Protein AF-A0A929H5F5-F1 (afdb_monomer_lite)

Secondary structure (DSSP, 8-state):
-----EEEEE-SS-EEEEE--SSHHHHHHHHHHHHHHHHS-GGG----EEEEEEEE-SSHHHHHHHHHHHHHHHHHHH-EEEEEEEEEEE-SSEEEEEEEEEE--TT-

Sequence (108 aa):
MPERAFEIIDHTADVGIVAYGTDVKELFRNAALGLFSLVTDTRQIEESLRRDLKIASTDHVGLLVEWLNELIYLLDTEHILFNRFVIEQLTNDHLEATCYGEKVDPRR

Structure (mmCIF, N/CA/C/O backbone):
data_AF-A0A929H5F5-F1
#
_entry.id   AF-A0A929H5F5-F1
#
loop_
_atom_site.group_PDB
_atom_site.id
_atom_site.type_symbol
_atom_site.label_atom_id
_atom_site.label_alt_id
_atom_site.label_comp_id
_atom_site.label_asym_id
_atom_site.label_entity_id
_atom_site.label_seq_id
_atom_site.pdbx_PDB_ins_code
_atom_site.Cartn_x
_atom_site.Cartn_y
_atom_site.Cartn_z
_atom_site.occupancy
_atom_site.B_iso_or_equiv
_atom_site.auth_seq_id
_atom_site.auth_comp_id
_atom_site.auth_asym_id
_atom_site.auth_atom_id
_atom_site.pdbx_PDB_model_num
ATOM 1 N N . MET A 1 1 ? -9.042 18.267 -17.378 1.00 44.56 1 MET A N 1
ATOM 2 C CA . MET A 1 1 ? -9.604 16.902 -17.286 1.00 44.56 1 MET A CA 1
ATOM 3 C C . MET A 1 1 ? -9.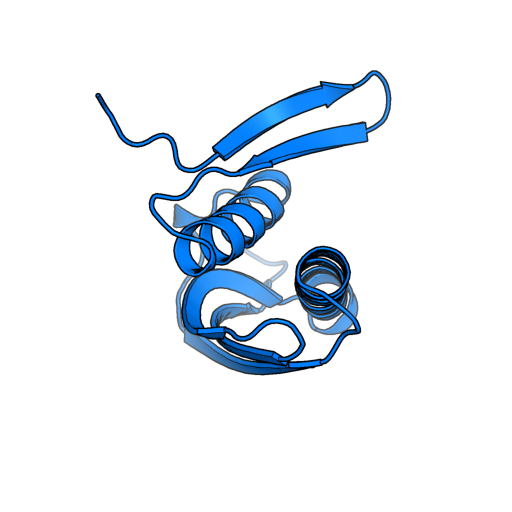542 16.529 -15.818 1.00 44.56 1 MET A C 1
ATOM 5 O O . MET A 1 1 ? -8.493 16.809 -15.252 1.00 44.56 1 MET A O 1
ATOM 9 N N . PRO A 1 2 ? -10.604 16.036 -15.160 1.00 46.16 2 PRO A N 1
ATOM 10 C CA . PRO A 1 2 ? -10.455 15.626 -13.768 1.00 46.16 2 PRO A CA 1
ATOM 11 C C . PRO A 1 2 ? -9.455 14.462 -13.731 1.00 46.16 2 PRO A C 1
ATOM 13 O O . PRO A 1 2 ? -9.611 13.500 -14.483 1.00 46.16 2 PRO A O 1
ATOM 16 N N . GLU A 1 3 ? -8.395 14.604 -12.939 1.00 53.88 3 GLU A N 1
ATOM 17 C CA . GLU A 1 3 ? -7.385 13.569 -12.711 1.00 53.88 3 GLU A CA 1
ATOM 18 C C . GLU A 1 3 ? -8.079 12.358 -12.077 1.00 53.88 3 GLU A C 1
ATOM 20 O O . GLU A 1 3 ? -8.521 12.405 -10.929 1.00 53.88 3 GLU A O 1
ATOM 25 N N . ARG A 1 4 ? -8.274 11.286 -12.853 1.00 61.50 4 ARG A N 1
ATOM 26 C CA . ARG A 1 4 ? -8.810 10.025 -12.327 1.00 61.50 4 ARG A CA 1
ATOM 27 C C . ARG A 1 4 ? -7.688 9.326 -11.576 1.00 61.50 4 ARG A C 1
ATOM 29 O O . ARG A 1 4 ? -6.657 9.063 -12.176 1.00 61.50 4 ARG A O 1
ATOM 36 N N . ALA A 1 5 ? -7.883 9.029 -10.294 1.00 71.06 5 ALA A N 1
ATOM 37 C CA . ALA A 1 5 ? -6.888 8.311 -9.498 1.00 71.06 5 ALA A CA 1
ATOM 38 C C . ALA A 1 5 ? -6.842 6.820 -9.869 1.00 71.06 5 ALA A C 1
ATOM 40 O O . ALA A 1 5 ? -5.768 6.275 -10.111 1.00 71.06 5 ALA A O 1
ATOM 41 N N . PHE A 1 6 ? -8.005 6.170 -9.960 1.00 79.62 6 PHE A N 1
ATOM 42 C CA . PHE A 1 6 ? -8.122 4.784 -10.404 1.00 79.62 6 PHE A CA 1
ATOM 43 C C . PHE A 1 6 ? -9.534 4.457 -10.916 1.00 79.62 6 PHE A C 1
ATOM 45 O O . PHE A 1 6 ? -10.488 5.193 -10.652 1.00 79.62 6 PHE A O 1
ATOM 52 N N . GLU A 1 7 ? -9.654 3.343 -11.634 1.00 78.38 7 GLU A N 1
ATOM 53 C CA . GLU A 1 7 ? -10.909 2.728 -12.071 1.00 78.38 7 GLU A CA 1
ATOM 54 C C . GLU A 1 7 ? -10.940 1.256 -11.652 1.00 78.38 7 GLU A C 1
ATOM 56 O O . GLU A 1 7 ? -9.932 0.556 -11.740 1.00 78.38 7 GLU A O 1
ATOM 61 N N . ILE A 1 8 ? -12.101 0.788 -11.199 1.00 74.50 8 ILE A N 1
ATOM 62 C CA . ILE A 1 8 ? -12.333 -0.620 -10.876 1.00 74.50 8 ILE A CA 1
ATOM 63 C C . ILE A 1 8 ? -12.901 -1.297 -12.124 1.00 74.50 8 ILE A C 1
ATOM 65 O O . ILE A 1 8 ? -13.868 -0.804 -12.707 1.00 74.50 8 ILE A O 1
ATOM 69 N N . ILE A 1 9 ? -12.303 -2.411 -12.534 1.00 75.94 9 ILE A N 1
ATOM 70 C CA . ILE A 1 9 ? -12.761 -3.217 -13.664 1.00 75.94 9 ILE A CA 1
ATOM 71 C C . ILE A 1 9 ? -13.262 -4.555 -13.130 1.00 75.94 9 ILE A C 1
ATOM 73 O O . ILE A 1 9 ? -12.494 -5.318 -12.546 1.00 75.94 9 ILE A O 1
ATOM 77 N N . ASP A 1 10 ? -14.538 -4.848 -13.376 1.00 60.00 10 ASP A N 1
ATOM 78 C CA . ASP A 1 10 ? -15.113 -6.162 -13.097 1.00 60.00 10 ASP A CA 1
ATOM 79 C C . ASP A 1 10 ? -14.558 -7.201 -14.075 1.00 60.00 10 ASP A C 1
ATOM 81 O O . ASP A 1 10 ? -14.731 -7.100 -15.296 1.00 60.00 10 ASP A O 1
ATOM 85 N N . HIS A 1 11 ? -13.938 -8.244 -13.530 1.00 54.94 11 HIS A N 1
ATOM 86 C CA . HIS A 1 11 ? -13.744 -9.503 -14.227 1.00 54.94 11 HIS A CA 1
ATOM 87 C C . HIS A 1 11 ? -14.553 -10.592 -13.521 1.00 54.94 11 HIS A C 1
ATOM 89 O O . HIS A 1 11 ? -14.832 -10.515 -12.332 1.00 54.94 11 HIS A O 1
ATOM 95 N N . THR A 1 12 ? -14.976 -11.618 -14.255 1.00 46.44 12 THR A N 1
ATOM 96 C CA . THR A 1 12 ? -16.022 -12.579 -13.846 1.00 46.44 12 THR A CA 1
ATOM 97 C C . THR A 1 12 ? -15.768 -13.372 -12.549 1.00 46.44 12 THR A C 1
ATOM 99 O O . THR A 1 12 ? -16.660 -14.102 -12.123 1.00 46.44 12 THR A O 1
ATOM 102 N N . ALA A 1 13 ? -14.597 -13.236 -11.919 1.00 58.41 13 ALA A N 1
ATOM 103 C CA . ALA A 1 13 ? -14.285 -13.760 -10.586 1.00 58.41 13 ALA A CA 1
ATOM 104 C C . ALA A 1 13 ? -13.339 -12.862 -9.755 1.00 58.41 13 ALA A C 1
ATOM 106 O O . ALA A 1 13 ? -13.169 -13.120 -8.567 1.00 58.41 13 ALA A O 1
ATOM 107 N N . ASP A 1 14 ? -12.756 -11.819 -10.355 1.00 62.31 14 ASP A N 1
ATOM 108 C CA . ASP A 1 14 ? -11.687 -11.005 -9.774 1.00 62.31 14 ASP A CA 1
ATOM 109 C C . ASP A 1 14 ? -11.974 -9.523 -10.014 1.00 62.31 14 ASP A C 1
ATOM 111 O O . ASP A 1 14 ? -12.572 -9.142 -11.024 1.00 62.31 14 ASP A O 1
ATOM 115 N N . VAL A 1 15 ? -11.495 -8.675 -9.109 1.00 71.62 15 VAL A N 1
ATOM 116 C CA . VAL A 1 15 ? -11.600 -7.224 -9.244 1.00 71.62 15 VAL A CA 1
ATOM 117 C C . VAL A 1 15 ? -10.256 -6.669 -9.703 1.00 71.62 15 VAL A C 1
ATOM 119 O O . VAL A 1 15 ? -9.245 -6.813 -9.020 1.00 71.62 15 VAL A O 1
ATOM 122 N N . GLY A 1 16 ? -10.237 -6.041 -10.877 1.00 78.44 16 GLY A N 1
ATOM 123 C CA . GLY A 1 16 ? -9.067 -5.344 -11.402 1.00 78.44 16 GLY A CA 1
ATOM 124 C C . GLY A 1 16 ? -9.068 -3.870 -11.006 1.00 78.44 16 GLY A C 1
ATOM 125 O O . GLY A 1 16 ? -10.122 -3.243 -10.930 1.00 78.44 16 GLY A O 1
ATOM 126 N N . ILE A 1 17 ? -7.883 -3.293 -10.804 1.00 84.25 17 ILE A N 1
ATOM 127 C CA . ILE A 1 17 ? -7.714 -1.858 -10.546 1.00 84.25 17 ILE A CA 1
ATOM 128 C C . ILE A 1 17 ? -6.813 -1.277 -11.623 1.00 84.25 17 ILE A C 1
ATOM 130 O O . ILE A 1 17 ? -5.666 -1.695 -11.777 1.00 84.25 17 ILE A O 1
ATOM 134 N N . VAL A 1 18 ? -7.313 -0.283 -12.348 1.00 87.00 18 VAL A N 1
ATOM 135 C CA . VAL A 1 18 ? -6.488 0.554 -13.217 1.00 87.00 18 VAL A CA 1
ATOM 136 C C . VAL A 1 18 ? -6.157 1.821 -12.461 1.00 87.00 18 VAL A C 1
ATOM 138 O O . VAL A 1 18 ? -6.996 2.706 -12.343 1.00 87.00 18 VAL A O 1
ATOM 141 N N . ALA A 1 19 ? -4.941 1.899 -11.931 1.00 89.94 19 ALA A N 1
ATOM 142 C CA . ALA A 1 19 ? -4.432 3.099 -11.285 1.00 89.94 19 ALA A CA 1
ATOM 143 C C . ALA A 1 19 ? -3.746 4.016 -12.304 1.00 89.94 19 ALA A C 1
ATOM 145 O O . ALA A 1 19 ? -3.016 3.557 -13.183 1.00 89.94 19 ALA A O 1
ATOM 146 N N . TYR A 1 20 ? -3.950 5.321 -12.153 1.00 90.81 20 TYR A N 1
ATOM 147 C CA . TYR A 1 20 ? -3.305 6.352 -12.959 1.00 90.81 20 TYR A CA 1
ATOM 148 C C . TYR A 1 20 ? -2.464 7.263 -12.069 1.00 90.81 20 TYR A C 1
ATOM 150 O O . TYR A 1 20 ? -2.683 7.353 -10.864 1.00 90.81 20 TYR A O 1
ATOM 158 N N . GLY A 1 21 ? -1.522 7.979 -12.668 1.00 90.12 21 GLY A N 1
ATOM 159 C CA . GLY A 1 21 ? -0.719 8.987 -11.993 1.00 90.12 21 GLY A CA 1
ATOM 160 C C . GLY A 1 21 ? -0.044 9.890 -13.015 1.00 90.12 21 GLY A C 1
ATOM 161 O O . GLY A 1 21 ? 0.233 9.465 -14.137 1.00 90.12 21 GLY A O 1
ATOM 162 N N . THR A 1 22 ? 0.202 11.138 -12.636 1.00 90.12 22 THR A N 1
ATOM 163 C CA . THR A 1 22 ? 1.019 12.082 -13.411 1.00 90.12 22 THR A CA 1
ATOM 164 C C . THR A 1 22 ? 2.501 11.696 -13.388 1.00 90.12 22 THR A C 1
ATOM 166 O O . THR A 1 22 ? 3.239 12.022 -14.318 1.00 90.12 22 THR A O 1
ATOM 169 N N . ASP A 1 23 ? 2.912 10.927 -12.376 1.00 92.00 23 ASP A N 1
ATOM 170 C CA . ASP A 1 23 ? 4.202 10.256 -12.277 1.00 92.00 23 ASP A CA 1
ATOM 171 C C . ASP A 1 23 ? 4.066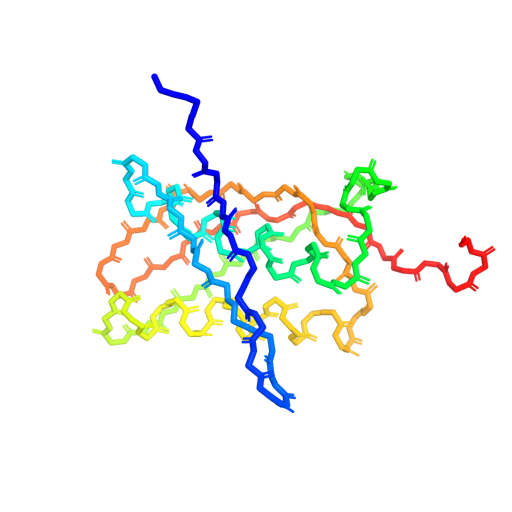 8.845 -11.664 1.00 92.00 23 ASP A C 1
ATOM 173 O O . ASP A 1 23 ? 2.986 8.410 -11.248 1.00 92.00 23 ASP A O 1
ATOM 177 N N . VAL A 1 24 ? 5.177 8.102 -11.625 1.00 91.12 24 VAL A N 1
ATOM 178 C CA . VAL A 1 24 ? 5.198 6.719 -11.119 1.00 91.12 24 VAL A CA 1
ATOM 179 C C . VAL A 1 24 ? 4.891 6.662 -9.617 1.00 91.12 24 VAL A C 1
ATOM 181 O O . VAL A 1 24 ? 4.222 5.734 -9.168 1.00 91.12 24 VAL A O 1
ATOM 184 N N . LYS A 1 25 ? 5.314 7.661 -8.830 1.00 94.06 25 LYS A N 1
ATOM 185 C CA . LYS A 1 25 ? 5.011 7.703 -7.390 1.00 94.06 25 LYS A CA 1
ATOM 186 C C . LYS A 1 25 ? 3.514 7.853 -7.167 1.00 94.06 25 LYS A C 1
ATOM 188 O 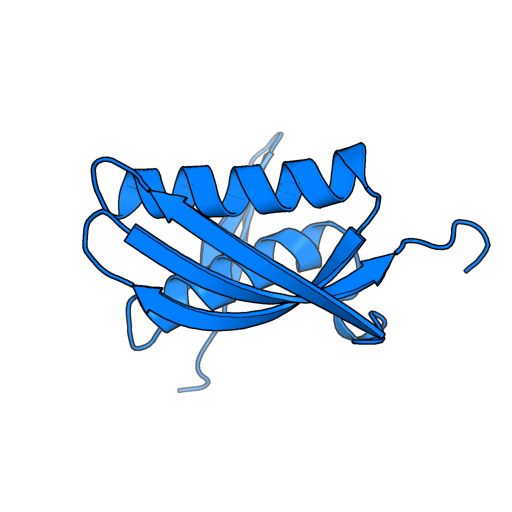O . LYS A 1 25 ? 2.937 7.187 -6.308 1.00 94.06 25 LYS A O 1
ATOM 193 N N . GLU A 1 26 ? 2.884 8.712 -7.958 1.00 93.88 26 GLU A N 1
ATOM 194 C CA . GLU A 1 26 ? 1.452 8.927 -7.920 1.00 93.88 26 GLU A CA 1
ATOM 195 C C . GLU A 1 26 ? 0.683 7.662 -8.306 1.00 93.88 26 GLU A C 1
ATOM 197 O O . GLU A 1 26 ? -0.281 7.305 -7.630 1.00 93.88 26 GLU A O 1
ATOM 202 N N . LEU A 1 27 ? 1.151 6.940 -9.326 1.00 94.81 27 LEU A N 1
ATOM 203 C CA . LEU A 1 27 ? 0.565 5.666 -9.734 1.00 94.81 27 LEU A CA 1
ATOM 204 C C . LEU A 1 27 ? 0.615 4.625 -8.605 1.00 94.81 27 LEU A C 1
ATOM 206 O O . LEU A 1 27 ? -0.398 3.993 -8.319 1.00 94.81 27 LEU A O 1
ATOM 210 N N . PHE A 1 28 ? 1.751 4.480 -7.918 1.00 95.19 28 PHE A N 1
ATOM 211 C CA . PHE A 1 28 ? 1.901 3.542 -6.793 1.00 95.19 28 PHE A CA 1
ATOM 212 C C . PHE A 1 28 ? 0.994 3.899 -5.613 1.00 95.19 28 PHE A C 1
ATOM 214 O O . PHE A 1 28 ? 0.353 3.028 -5.017 1.00 95.19 28 PHE A O 1
ATOM 221 N N . ARG A 1 29 ? 0.906 5.195 -5.297 1.00 95.75 29 ARG A N 1
ATOM 222 C CA . ARG A 1 29 ? -0.011 5.717 -4.279 1.00 9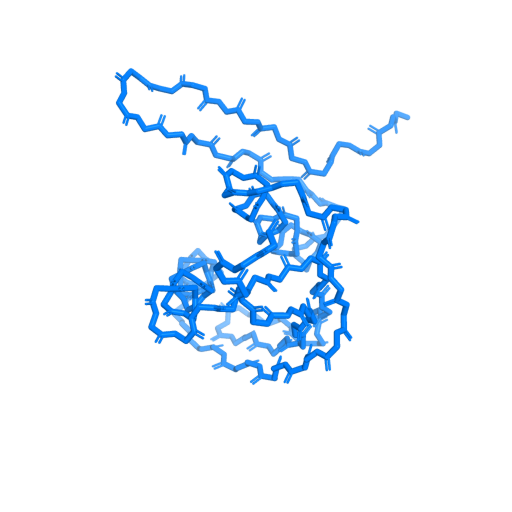5.75 29 ARG A CA 1
ATOM 223 C C . ARG A 1 29 ? -1.463 5.408 -4.643 1.00 95.75 29 ARG A C 1
ATOM 225 O O . ARG A 1 29 ? -2.222 4.936 -3.801 1.00 95.75 29 ARG A O 1
ATOM 232 N N . ASN A 1 30 ? -1.854 5.677 -5.885 1.00 95.06 30 ASN A N 1
ATOM 233 C CA . ASN A 1 30 ? -3.228 5.500 -6.338 1.00 95.06 30 ASN A CA 1
ATOM 234 C C . ASN A 1 30 ? -3.604 4.016 -6.478 1.00 95.06 30 ASN A C 1
ATOM 236 O O . ASN A 1 30 ? -4.752 3.668 -6.218 1.00 95.06 30 ASN A O 1
ATOM 240 N N . ALA A 1 31 ? -2.651 3.133 -6.792 1.00 95.00 31 ALA A N 1
ATOM 241 C CA . ALA A 1 31 ? -2.853 1.685 -6.756 1.00 95.00 31 ALA A CA 1
ATOM 242 C C . ALA A 1 31 ? -3.160 1.187 -5.336 1.00 95.00 31 ALA A C 1
ATOM 244 O O . ALA A 1 31 ? -4.121 0.445 -5.144 1.00 95.00 31 ALA A O 1
ATOM 245 N N . ALA A 1 32 ? -2.409 1.659 -4.334 1.00 94.94 32 ALA A N 1
ATOM 246 C CA . ALA A 1 32 ? -2.679 1.351 -2.930 1.00 94.94 32 ALA A CA 1
ATOM 247 C C . ALA A 1 32 ? -4.044 1.887 -2.467 1.00 94.94 32 ALA A C 1
ATOM 249 O O . ALA A 1 32 ? -4.801 1.177 -1.811 1.00 94.94 32 ALA A O 1
ATOM 250 N N . LEU A 1 33 ? -4.402 3.117 -2.854 1.00 93.44 33 LEU A N 1
ATOM 251 C CA . LEU A 1 33 ? -5.735 3.671 -2.579 1.00 93.44 33 LEU A CA 1
ATOM 252 C C . LEU A 1 33 ? -6.846 2.843 -3.225 1.00 93.44 33 LEU A C 1
ATOM 254 O O . LEU A 1 33 ? -7.862 2.576 -2.584 1.00 93.44 33 LEU A O 1
ATOM 258 N N . GLY A 1 34 ? -6.641 2.426 -4.475 1.00 92.31 34 GLY A N 1
ATOM 259 C CA . GLY A 1 34 ? -7.554 1.539 -5.175 1.00 92.31 34 GLY A CA 1
ATOM 260 C C . GLY A 1 34 ? -7.766 0.251 -4.390 1.00 92.31 34 GLY A C 1
ATOM 261 O O . GLY A 1 34 ? -8.912 -0.111 -4.136 1.00 92.31 34 GLY A O 1
ATOM 262 N N . LEU A 1 35 ? -6.684 -0.407 -3.962 1.00 93.19 35 LEU A N 1
ATOM 263 C CA . LEU A 1 35 ? -6.745 -1.657 -3.202 1.00 93.19 35 LEU A CA 1
ATOM 264 C C . LEU A 1 35 ? -7.640 -1.517 -1.963 1.00 93.19 35 LEU A C 1
ATOM 266 O O . LEU A 1 35 ? -8.584 -2.285 -1.803 1.00 93.19 35 LEU A O 1
ATOM 270 N N . PHE A 1 36 ? -7.408 -0.505 -1.122 1.00 92.56 36 PHE A N 1
ATOM 271 C CA . PHE A 1 36 ? -8.216 -0.317 0.088 1.00 92.56 36 PHE A CA 1
ATOM 272 C C . PHE A 1 36 ? -9.651 0.136 -0.196 1.00 92.56 36 PHE A C 1
ATOM 274 O O . PHE A 1 36 ? -10.541 -0.175 0.594 1.00 92.56 36 PHE A O 1
ATOM 281 N N . SER A 1 37 ? -9.912 0.792 -1.332 1.00 90.50 37 SER A N 1
ATOM 282 C CA . SER A 1 37 ? -11.281 1.123 -1.751 1.00 90.50 37 SER A CA 1
ATOM 283 C C . SER A 1 37 ? -12.133 -0.104 -2.089 1.00 90.50 37 SER A C 1
ATOM 285 O O . SER A 1 37 ? -13.358 -0.029 -2.010 1.00 90.50 37 SER A O 1
ATOM 287 N N . LEU A 1 38 ? -11.500 -1.235 -2.432 1.00 89.06 38 LEU A N 1
ATOM 288 C CA . LEU A 1 38 ? -12.194 -2.514 -2.612 1.00 89.06 38 LEU A CA 1
ATOM 289 C C . LEU A 1 38 ? -12.587 -3.156 -1.281 1.00 89.06 38 LEU A C 1
ATOM 291 O O . LEU A 1 38 ? -13.519 -3.954 -1.232 1.00 89.06 38 LEU A O 1
ATOM 295 N N . VAL A 1 39 ? -11.865 -2.819 -0.213 1.00 87.25 39 VAL A N 1
ATOM 296 C CA . VAL A 1 39 ? -12.056 -3.393 1.120 1.00 87.25 39 VAL A CA 1
ATOM 297 C C . VAL A 1 39 ? -13.099 -2.601 1.907 1.00 87.25 39 VAL A C 1
ATOM 299 O O . VAL A 1 39 ? -13.968 -3.194 2.542 1.00 87.25 39 VAL A O 1
ATOM 302 N N . THR A 1 40 ? -13.022 -1.266 1.891 1.00 85.94 40 THR A N 1
ATOM 303 C CA . THR A 1 40 ? -13.913 -0.393 2.671 1.00 85.94 40 THR A CA 1
ATOM 304 C C . THR A 1 40 ? -13.988 1.033 2.110 1.00 85.94 40 THR A C 1
ATOM 306 O O . THR A 1 40 ? -13.215 1.429 1.237 1.00 85.94 40 THR A O 1
ATOM 309 N N . ASP A 1 41 ? -14.904 1.846 2.645 1.00 86.50 41 ASP A N 1
ATOM 310 C CA . ASP A 1 41 ? -14.937 3.287 2.385 1.00 86.50 41 ASP A CA 1
ATOM 311 C C . ASP A 1 41 ? -13.742 3.975 3.063 1.00 86.50 41 ASP A C 1
ATOM 313 O O . ASP A 1 41 ? -13.756 4.271 4.260 1.00 86.50 41 ASP A O 1
ATOM 317 N N . THR A 1 42 ? -12.706 4.271 2.277 1.00 86.69 42 THR A N 1
ATOM 318 C CA . THR A 1 42 ? -11.436 4.834 2.762 1.00 86.69 42 THR A CA 1
ATOM 319 C C . THR A 1 42 ? -11.566 6.194 3.453 1.00 86.69 42 THR A C 1
ATOM 321 O O . THR A 1 42 ? -10.665 6.603 4.187 1.00 86.69 42 THR A O 1
ATOM 324 N N . ARG A 1 43 ? -12.694 6.895 3.277 1.00 86.25 43 ARG A N 1
ATOM 325 C CA . ARG A 1 43 ? -12.984 8.172 3.955 1.00 86.25 43 ARG A CA 1
ATOM 326 C C . ARG A 1 43 ? -13.320 8.004 5.435 1.00 86.25 43 ARG A C 1
ATOM 328 O O . ARG A 1 43 ? -13.301 8.989 6.164 1.00 86.25 43 ARG A O 1
ATOM 335 N N . GLN A 1 44 ? -13.672 6.792 5.857 1.00 87.56 44 GLN A N 1
ATOM 336 C CA . GLN A 1 44 ? -14.010 6.487 7.248 1.00 87.56 44 GLN A CA 1
ATOM 337 C C . GLN A 1 44 ? -12.782 6.098 8.075 1.00 87.56 44 GLN A C 1
ATOM 339 O O . GLN A 1 44 ? -12.870 6.096 9.298 1.00 87.56 44 GLN A O 1
ATOM 344 N N . ILE A 1 45 ? -11.658 5.822 7.404 1.00 88.69 45 ILE A N 1
ATOM 345 C CA . ILE A 1 45 ? -10.402 5.417 8.029 1.00 88.69 45 ILE A CA 1
ATOM 346 C C . ILE A 1 45 ? -9.773 6.610 8.757 1.00 88.69 45 ILE A C 1
ATOM 348 O O . ILE A 1 45 ? -9.488 7.646 8.148 1.00 88.69 45 ILE A O 1
ATOM 352 N N . GLU A 1 46 ? -9.518 6.470 10.056 1.00 90.75 46 GLU A N 1
ATOM 353 C CA . GLU A 1 46 ? -8.786 7.477 10.828 1.00 90.75 46 GLU A CA 1
ATOM 354 C C . GLU A 1 46 ? -7.269 7.300 10.666 1.00 90.75 46 GLU A C 1
ATOM 356 O O . GLU A 1 46 ? -6.747 6.200 10.766 1.00 90.75 46 GLU A O 1
ATOM 361 N N . GLU A 1 47 ? -6.512 8.381 10.471 1.00 92.44 47 GLU A N 1
ATOM 362 C CA . GLU A 1 47 ? -5.043 8.331 10.334 1.00 92.44 47 GLU A CA 1
ATOM 363 C C . GLU A 1 47 ? -4.318 8.279 11.697 1.00 92.44 47 GLU A C 1
ATOM 365 O O . GLU A 1 47 ? -3.381 9.036 11.963 1.00 92.44 47 GLU A O 1
ATOM 370 N N . SER A 1 48 ? -4.781 7.420 12.606 1.00 92.06 48 SER A N 1
ATOM 371 C CA . SER A 1 48 ? -4.271 7.335 13.985 1.00 92.06 48 SER A CA 1
ATOM 372 C C . SER A 1 48 ? -2.974 6.524 14.120 1.00 92.06 48 SER A C 1
ATOM 374 O O . SER A 1 48 ? -2.260 6.636 15.120 1.00 92.06 48 SER A O 1
ATOM 376 N N . LEU A 1 49 ? -2.649 5.725 13.107 1.00 94.12 49 LEU A N 1
ATOM 377 C CA . LEU A 1 49 ? -1.496 4.843 13.035 1.00 94.12 49 LEU A CA 1
ATOM 378 C C . LEU A 1 49 ? -0.634 5.195 11.820 1.00 94.12 49 LEU A C 1
ATOM 380 O O . LEU A 1 49 ? -1.131 5.564 10.756 1.00 94.12 49 LEU A O 1
ATOM 384 N N . ARG A 1 50 ? 0.682 5.054 11.993 1.00 96.06 50 ARG A N 1
ATOM 385 C CA . ARG A 1 50 ? 1.698 5.258 10.958 1.00 96.06 50 ARG A CA 1
ATOM 386 C C . ARG A 1 50 ? 2.546 3.995 10.802 1.00 96.06 50 ARG A C 1
ATOM 388 O O . ARG A 1 50 ? 3.020 3.459 11.806 1.00 96.06 50 ARG A O 1
ATOM 395 N N . ARG A 1 51 ? 2.786 3.561 9.562 1.00 96.19 51 ARG A N 1
ATOM 396 C CA . ARG A 1 51 ? 3.761 2.516 9.208 1.00 96.19 51 ARG A CA 1
ATOM 397 C C . ARG A 1 51 ? 4.712 3.012 8.132 1.00 96.19 51 ARG A C 1
ATOM 399 O O . ARG A 1 51 ? 4.265 3.456 7.083 1.00 96.19 51 ARG A O 1
ATOM 406 N N . ASP A 1 52 ? 6.005 2.888 8.393 1.00 97.12 52 ASP A N 1
ATOM 407 C CA . ASP A 1 52 ? 7.040 3.127 7.393 1.00 97.12 52 ASP A CA 1
ATOM 408 C C . ASP A 1 52 ? 7.392 1.782 6.746 1.00 97.12 52 ASP A C 1
ATOM 410 O O . ASP A 1 52 ? 7.703 0.820 7.452 1.00 97.12 52 ASP A O 1
ATOM 414 N N . LEU A 1 53 ? 7.323 1.711 5.420 1.00 96.44 53 LEU A N 1
ATOM 415 C CA . LEU A 1 53 ? 7.579 0.513 4.628 1.00 96.44 53 LEU A CA 1
ATOM 416 C C . LEU A 1 53 ? 8.750 0.750 3.680 1.00 96.44 53 LEU A C 1
ATOM 418 O O . LEU A 1 53 ? 8.905 1.828 3.101 1.00 96.44 53 LEU A O 1
ATOM 422 N N . LYS A 1 54 ? 9.576 -0.287 3.531 1.00 97.44 54 LYS A N 1
ATOM 423 C CA . LYS A 1 54 ? 10.718 -0.315 2.620 1.00 97.44 54 LYS A CA 1
ATOM 424 C C . LYS A 1 54 ? 10.665 -1.598 1.818 1.00 97.44 54 LYS A C 1
ATOM 426 O O . LYS A 1 54 ? 10.703 -2.677 2.401 1.00 97.44 54 LYS A O 1
ATOM 431 N N . ILE A 1 55 ? 10.587 -1.470 0.503 1.00 96.75 55 ILE A N 1
ATOM 432 C CA . ILE A 1 55 ? 10.408 -2.598 -0.405 1.00 96.75 55 ILE A CA 1
ATOM 433 C C . ILE A 1 55 ? 11.489 -2.547 -1.464 1.00 96.75 55 ILE A C 1
ATOM 435 O O . ILE A 1 55 ? 11.758 -1.491 -2.030 1.00 96.75 55 ILE A O 1
ATOM 439 N N . ALA A 1 56 ? 12.087 -3.703 -1.729 1.00 95.56 56 ALA A N 1
ATOM 440 C CA . ALA A 1 56 ? 13.054 -3.878 -2.793 1.00 95.56 56 ALA A CA 1
ATOM 441 C C . ALA A 1 56 ? 12.568 -4.958 -3.759 1.00 95.56 56 ALA A C 1
ATOM 443 O O . ALA A 1 56 ? 12.025 -5.978 -3.335 1.00 95.56 56 ALA A O 1
ATOM 444 N N . SER A 1 57 ? 12.770 -4.742 -5.055 1.00 95.50 57 SER A N 1
ATOM 445 C CA . SE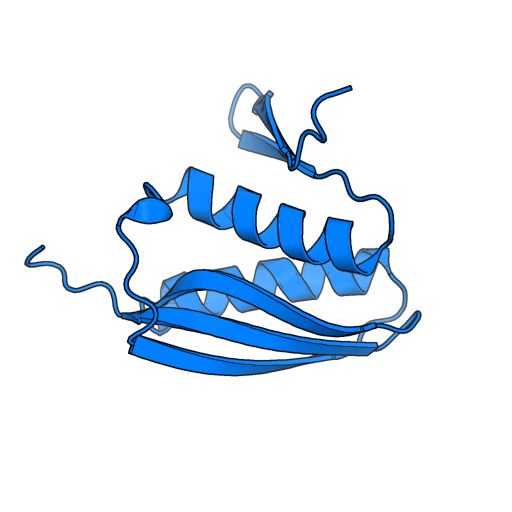R A 1 57 ? 12.434 -5.710 -6.099 1.00 95.50 57 SER A CA 1
ATOM 446 C C . SER A 1 57 ? 13.355 -5.549 -7.310 1.00 95.50 57 SER A C 1
ATOM 448 O O . SER A 1 57 ? 14.246 -4.706 -7.321 1.00 95.50 57 SER A O 1
ATOM 450 N N . THR A 1 58 ? 13.185 -6.382 -8.333 1.00 90.44 58 THR A N 1
ATOM 451 C CA . THR A 1 58 ? 14.056 -6.382 -9.520 1.00 90.44 58 THR A CA 1
ATOM 452 C C . THR A 1 58 ? 13.762 -5.250 -10.503 1.00 90.44 58 THR A C 1
ATOM 454 O O . THR A 1 58 ? 14.652 -4.842 -11.249 1.00 90.44 58 THR A O 1
ATOM 457 N N . ASP A 1 59 ? 12.521 -4.766 -10.537 1.00 91.94 59 ASP A N 1
ATOM 458 C CA . ASP A 1 59 ? 12.056 -3.691 -11.412 1.00 91.94 59 ASP A CA 1
ATOM 459 C C . ASP A 1 59 ? 10.794 -3.009 -10.845 1.00 91.94 59 ASP A C 1
ATOM 461 O O . ASP A 1 59 ? 10.245 -3.416 -9.819 1.00 91.94 59 ASP A O 1
ATOM 465 N N . HIS A 1 60 ? 10.300 -1.976 -11.536 1.00 90.50 60 HIS A N 1
ATOM 466 C CA . HIS A 1 60 ? 9.086 -1.257 -11.135 1.00 90.50 60 HIS A CA 1
ATOM 467 C C . HIS A 1 60 ? 7.839 -2.151 -11.074 1.00 90.50 60 HIS A C 1
ATOM 469 O O . HIS A 1 60 ? 6.955 -1.906 -10.257 1.00 90.50 60 HIS A O 1
ATOM 475 N N . VAL A 1 61 ? 7.738 -3.166 -11.936 1.00 92.62 61 VAL A N 1
ATOM 476 C CA . VAL A 1 61 ? 6.578 -4.068 -11.941 1.00 92.62 61 VAL A CA 1
ATOM 477 C C . VAL A 1 61 ? 6.603 -4.935 -10.687 1.00 92.62 61 VAL A C 1
ATOM 479 O O . VAL A 1 61 ? 5.605 -5.006 -9.975 1.00 92.62 61 VAL A O 1
ATOM 482 N N . GLY A 1 62 ? 7.757 -5.521 -10.372 1.00 94.69 62 GLY A N 1
ATOM 483 C CA . GLY A 1 62 ? 7.977 -6.270 -9.145 1.00 94.69 62 GLY A CA 1
ATOM 484 C C . GLY A 1 62 ? 7.789 -5.407 -7.901 1.00 94.69 62 GLY A C 1
ATOM 485 O O . GLY A 1 62 ? 7.145 -5.850 -6.957 1.00 94.69 62 GLY A O 1
ATOM 486 N N . LEU A 1 63 ? 8.256 -4.154 -7.908 1.00 96.19 63 LEU A N 1
ATOM 487 C CA . LEU A 1 63 ? 8.021 -3.222 -6.802 1.00 96.19 63 LEU A CA 1
ATOM 488 C C . LEU A 1 63 ? 6.533 -2.986 -6.560 1.00 96.19 63 LEU A C 1
ATOM 490 O O . LEU A 1 63 ? 6.118 -2.947 -5.409 1.00 96.19 63 LEU A O 1
ATOM 494 N N . LEU A 1 64 ? 5.732 -2.828 -7.618 1.00 95.12 64 LEU A N 1
ATOM 495 C CA . LEU A 1 64 ? 4.290 -2.633 -7.474 1.00 95.12 64 LEU A CA 1
ATOM 496 C C . LEU A 1 64 ? 3.611 -3.886 -6.908 1.00 95.12 64 LEU A C 1
ATOM 498 O O . LEU A 1 64 ? 2.732 -3.768 -6.058 1.00 95.12 64 LEU A O 1
ATOM 502 N N . VAL A 1 65 ? 4.029 -5.072 -7.356 1.00 95.62 65 VAL A N 1
ATOM 503 C CA . VAL A 1 65 ? 3.517 -6.352 -6.845 1.00 95.62 65 VAL A CA 1
ATOM 504 C C . VAL A 1 65 ? 3.846 -6.512 -5.362 1.00 95.62 65 VAL A C 1
ATOM 506 O O . VAL A 1 65 ? 2.938 -6.715 -4.561 1.00 95.62 65 VAL A O 1
ATOM 509 N N . GLU A 1 66 ? 5.114 -6.358 -4.982 1.00 97.00 66 GLU A N 1
ATOM 510 C CA . GLU A 1 66 ? 5.547 -6.466 -3.584 1.00 97.00 66 GLU A CA 1
ATOM 511 C C . GLU A 1 66 ? 4.903 -5.385 -2.706 1.00 97.00 66 GLU A C 1
ATOM 513 O O . GLU A 1 66 ? 4.491 -5.657 -1.583 1.00 97.00 66 GLU A O 1
ATOM 518 N N . TRP A 1 67 ? 4.726 -4.173 -3.237 1.00 97.06 67 TRP A N 1
ATOM 519 C CA . TRP A 1 67 ? 4.020 -3.086 -2.561 1.00 97.06 67 TRP A CA 1
ATOM 520 C C . TRP A 1 67 ? 2.583 -3.426 -2.203 1.00 97.06 67 TRP A C 1
ATOM 522 O O . TRP A 1 67 ? 2.182 -3.262 -1.052 1.00 97.06 67 TRP A O 1
ATOM 532 N N . LEU A 1 68 ? 1.804 -3.917 -3.164 1.00 96.25 68 LEU A N 1
ATOM 533 C CA . LEU A 1 68 ? 0.422 -4.297 -2.894 1.00 96.25 68 LEU A CA 1
ATOM 534 C C . LEU A 1 68 ? 0.354 -5.539 -1.996 1.00 96.25 68 LEU A C 1
ATOM 536 O O . LEU A 1 68 ? -0.493 -5.584 -1.108 1.00 96.25 68 LEU A O 1
ATOM 540 N N . ASN A 1 69 ? 1.267 -6.501 -2.164 1.00 96.56 69 ASN A N 1
ATOM 541 C CA . ASN A 1 69 ? 1.342 -7.688 -1.311 1.00 96.56 69 ASN A CA 1
ATOM 542 C C . ASN A 1 69 ? 1.626 -7.338 0.152 1.00 96.56 69 ASN A C 1
ATOM 544 O O . ASN A 1 69 ? 0.961 -7.874 1.033 1.00 96.56 69 ASN A O 1
ATOM 548 N N . GLU A 1 70 ? 2.563 -6.428 0.423 1.00 97.12 70 GLU A N 1
ATOM 549 C CA . GLU A 1 70 ? 2.875 -5.990 1.788 1.00 97.12 70 GLU A CA 1
ATOM 550 C C . GLU A 1 70 ? 1.662 -5.308 2.442 1.00 97.12 70 GLU A C 1
ATOM 552 O O . GLU A 1 70 ? 1.335 -5.565 3.600 1.00 97.12 70 GLU A O 1
ATOM 557 N N . LEU A 1 71 ? 0.930 -4.482 1.688 1.00 96.38 71 LEU A N 1
ATOM 558 C CA . LEU A 1 71 ? -0.296 -3.847 2.177 1.00 96.38 71 LEU A CA 1
ATOM 559 C C . LEU A 1 71 ? -1.404 -4.865 2.482 1.00 96.38 71 LEU A C 1
ATOM 561 O O . LEU A 1 71 ? -2.069 -4.744 3.513 1.00 96.38 71 LEU A O 1
ATOM 565 N N . ILE A 1 72 ? -1.584 -5.871 1.620 1.00 95.44 72 ILE A N 1
ATOM 566 C CA . ILE A 1 72 ? -2.521 -6.984 1.851 1.00 95.44 72 ILE A CA 1
ATOM 567 C C . ILE A 1 72 ? -2.090 -7.784 3.081 1.00 95.44 72 ILE A C 1
ATOM 569 O O . ILE A 1 72 ? -2.915 -8.085 3.938 1.00 95.44 72 ILE A O 1
ATOM 573 N N . TYR A 1 73 ? -0.797 -8.070 3.224 1.00 95.69 73 TYR A N 1
ATOM 574 C CA . TYR A 1 73 ? -0.262 -8.776 4.382 1.00 95.69 73 TYR A CA 1
ATOM 575 C C . TYR A 1 73 ? -0.560 -8.033 5.692 1.00 95.69 73 TYR A C 1
ATOM 577 O O . TYR A 1 73 ? -1.004 -8.653 6.661 1.00 95.69 73 TYR A O 1
ATOM 585 N N . LEU A 1 74 ? -0.374 -6.710 5.737 1.00 95.38 74 LEU A N 1
ATOM 586 C CA . LEU A 1 74 ? -0.686 -5.894 6.919 1.00 95.38 74 LEU A CA 1
ATOM 587 C C . LEU A 1 74 ? -2.187 -5.855 7.230 1.00 95.38 74 LEU A C 1
ATOM 589 O O . LEU A 1 74 ? -2.578 -5.856 8.400 1.00 95.38 74 LEU A O 1
ATOM 593 N N . LEU A 1 75 ? -3.030 -5.847 6.200 1.00 93.81 75 LEU A N 1
ATOM 594 C CA . LEU A 1 75 ? -4.474 -5.967 6.359 1.00 93.81 75 LEU A CA 1
ATOM 595 C C . LEU A 1 75 ? -4.865 -7.339 6.934 1.00 93.81 75 LEU A C 1
ATOM 597 O O . LEU A 1 75 ? -5.636 -7.409 7.890 1.00 93.81 75 LEU A O 1
ATOM 601 N N . ASP A 1 76 ? -4.312 -8.423 6.401 1.00 92.50 76 ASP A N 1
ATOM 602 C CA . ASP A 1 76 ? -4.694 -9.782 6.791 1.00 92.50 76 ASP A CA 1
ATOM 603 C C . ASP A 1 76 ? -4.143 -10.181 8.165 1.00 92.50 76 ASP A C 1
ATOM 605 O O . ASP A 1 76 ? -4.825 -10.856 8.937 1.00 92.50 76 ASP A O 1
ATOM 609 N N . THR A 1 77 ? -2.914 -9.768 8.489 1.00 93.81 77 THR A N 1
ATOM 610 C CA . THR A 1 77 ? -2.215 -10.215 9.707 1.00 93.81 77 THR A CA 1
ATOM 611 C C . THR A 1 77 ? -2.322 -9.246 10.874 1.00 93.81 77 THR A C 1
ATOM 613 O O . THR A 1 77 ? -2.460 -9.678 12.020 1.00 93.81 77 THR A O 1
ATOM 616 N N . GLU A 1 78 ? -2.265 -7.939 10.613 1.00 92.69 78 GLU A N 1
ATOM 617 C CA . GLU A 1 78 ? -2.343 -6.911 11.654 1.00 92.69 78 GLU A CA 1
ATOM 618 C C . GLU A 1 78 ? -3.706 -6.217 11.710 1.00 92.69 78 GLU A C 1
ATOM 620 O O . GLU A 1 78 ? -3.934 -5.415 12.624 1.00 92.69 78 GLU A O 1
ATOM 625 N N . HIS A 1 79 ? -4.604 -6.530 10.768 1.00 92.81 79 HIS A N 1
ATOM 626 C CA . HIS A 1 79 ? -5.900 -5.878 10.612 1.00 92.81 79 HIS A CA 1
ATOM 627 C C . HIS A 1 79 ? -5.755 -4.361 10.533 1.00 92.81 79 HIS A C 1
ATOM 629 O O . HIS A 1 79 ? -6.425 -3.636 11.260 1.00 92.81 79 HIS A O 1
ATOM 635 N N . ILE A 1 80 ? -4.845 -3.873 9.687 1.00 93.94 80 ILE A N 1
ATOM 636 C CA . ILE A 1 80 ? -4.636 -2.437 9.473 1.00 93.94 80 ILE A CA 1
ATOM 637 C C . 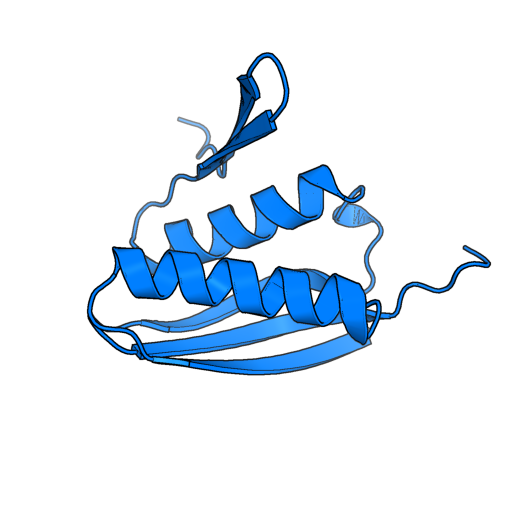ILE A 1 80 ? -5.249 -2.018 8.138 1.00 93.94 80 ILE A C 1
ATOM 639 O O . ILE A 1 80 ? -4.967 -2.604 7.097 1.00 93.94 80 ILE A O 1
ATOM 643 N N . LEU A 1 81 ? -6.062 -0.968 8.176 1.00 93.88 81 LEU A N 1
ATOM 644 C CA . LEU A 1 81 ? -6.597 -0.292 7.003 1.00 93.88 81 LEU A CA 1
ATOM 645 C C . LEU A 1 81 ? -5.827 1.003 6.777 1.00 93.88 81 LEU A C 1
ATOM 647 O O . LEU A 1 81 ? -5.602 1.749 7.726 1.00 93.88 81 LEU A O 1
ATOM 651 N N . PHE A 1 82 ? -5.467 1.297 5.529 1.00 95.44 82 PHE A N 1
ATOM 652 C CA . PHE A 1 82 ? -4.758 2.522 5.164 1.00 95.44 82 PHE A CA 1
ATOM 653 C C . PHE A 1 82 ? -5.573 3.368 4.184 1.00 95.44 82 PHE A C 1
ATOM 655 O O . PHE A 1 82 ? -6.235 2.844 3.289 1.00 95.44 82 PHE A O 1
ATOM 662 N N . ASN A 1 83 ? -5.496 4.692 4.322 1.00 94.25 83 ASN A N 1
ATOM 663 C CA . ASN A 1 83 ? -6.143 5.639 3.406 1.00 94.25 83 ASN A CA 1
ATOM 664 C C . ASN A 1 83 ? -5.233 6.772 2.926 1.00 94.25 83 ASN A C 1
ATOM 666 O O . ASN A 1 83 ? -5.639 7.544 2.057 1.00 94.25 83 ASN A O 1
ATOM 670 N N . ARG A 1 84 ? -4.004 6.872 3.439 1.00 95.06 84 ARG A N 1
ATOM 671 C CA . ARG A 1 84 ? -3.018 7.827 2.940 1.00 95.06 84 ARG A CA 1
ATOM 672 C C . ARG A 1 84 ? -1.646 7.187 2.829 1.00 95.06 84 ARG A C 1
ATOM 674 O O . ARG A 1 84 ? -1.131 6.610 3.782 1.00 95.06 84 ARG A O 1
ATOM 681 N N . PHE A 1 85 ? -1.030 7.371 1.665 1.00 96.56 85 PHE A N 1
ATOM 682 C CA . PHE A 1 85 ? 0.302 6.862 1.353 1.00 96.56 85 PHE A CA 1
ATOM 683 C C . PHE A 1 85 ? 1.183 8.011 0.874 1.00 96.56 85 PHE A C 1
ATOM 685 O O . PHE A 1 85 ? 0.796 8.788 -0.004 1.00 96.56 85 PHE A O 1
ATOM 692 N N . VAL A 1 86 ? 2.370 8.125 1.456 1.00 96.31 86 VAL A N 1
ATOM 693 C CA . VAL A 1 86 ? 3.380 9.116 1.091 1.00 96.31 86 VAL A CA 1
ATOM 694 C C . VAL A 1 86 ? 4.584 8.365 0.550 1.00 96.31 86 VAL A C 1
ATOM 696 O O . VAL A 1 86 ? 5.281 7.706 1.309 1.00 96.31 86 VAL A O 1
ATOM 699 N N . ILE A 1 87 ? 4.818 8.461 -0.760 1.00 96.00 87 ILE A N 1
ATOM 700 C CA . ILE A 1 87 ? 5.959 7.821 -1.423 1.00 96.00 87 ILE A CA 1
ATOM 701 C C . ILE A 1 87 ? 7.176 8.746 -1.327 1.00 96.00 87 ILE A C 1
ATOM 703 O O . ILE A 1 87 ? 7.334 9.691 -2.109 1.00 96.00 87 ILE A O 1
ATOM 707 N N . GLU A 1 88 ? 8.036 8.490 -0.349 1.00 95.44 88 GLU A N 1
ATOM 708 C CA . GLU A 1 88 ? 9.216 9.304 -0.056 1.00 95.44 88 GLU A CA 1
ATOM 709 C C . GLU A 1 88 ? 10.280 9.091 -1.138 1.00 95.44 88 GLU A C 1
ATOM 711 O O . GLU A 1 88 ? 10.724 10.043 -1.795 1.00 95.44 88 GLU A O 1
ATOM 716 N N . GLN A 1 89 ? 10.593 7.829 -1.431 1.00 94.69 89 GLN A N 1
ATOM 717 C CA . GLN A 1 89 ? 11.562 7.443 -2.451 1.00 94.69 89 GLN A CA 1
ATOM 718 C C . GLN A 1 89 ? 10.995 6.347 -3.349 1.00 94.69 89 GLN A C 1
ATOM 720 O O . GLN A 1 89 ? 10.372 5.407 -2.875 1.00 94.69 89 GLN A O 1
ATOM 725 N N . LEU A 1 90 ? 11.231 6.478 -4.653 1.00 94.50 90 LEU A N 1
ATOM 726 C CA . LEU A 1 90 ? 10.937 5.437 -5.628 1.00 94.50 90 LEU A CA 1
ATOM 727 C C . LEU A 1 90 ? 12.049 5.435 -6.677 1.00 94.50 90 LEU A C 1
ATOM 729 O O . LEU A 1 90 ? 12.261 6.445 -7.354 1.00 94.50 90 LEU A O 1
ATOM 733 N N . THR A 1 91 ? 12.776 4.327 -6.758 1.00 93.31 91 THR A N 1
ATOM 734 C CA . THR A 1 91 ? 13.766 4.019 -7.797 1.00 93.31 91 THR A CA 1
ATOM 735 C C . THR A 1 91 ? 13.282 2.815 -8.605 1.00 93.31 91 THR A C 1
ATOM 737 O O . THR A 1 91 ? 12.161 2.347 -8.427 1.00 93.31 91 THR A O 1
ATOM 740 N N . ASN A 1 92 ? 14.118 2.308 -9.514 1.00 90.75 92 ASN A N 1
ATOM 741 C CA . ASN A 1 92 ? 13.764 1.144 -10.323 1.00 90.75 92 ASN A CA 1
ATOM 742 C C . ASN A 1 92 ? 13.620 -0.147 -9.501 1.00 90.75 92 ASN A C 1
ATOM 744 O O . ASN A 1 92 ? 12.934 -1.059 -9.938 1.00 90.75 92 ASN A O 1
ATOM 748 N N . ASP A 1 93 ? 14.279 -0.223 -8.350 1.00 92.44 93 ASP A N 1
ATOM 749 C CA . ASP A 1 93 ? 14.439 -1.425 -7.531 1.00 92.44 93 ASP A CA 1
ATOM 750 C C . ASP A 1 93 ? 14.121 -1.210 -6.044 1.00 92.44 93 ASP A C 1
ATOM 752 O O . ASP A 1 93 ? 14.116 -2.176 -5.288 1.00 92.44 93 ASP A O 1
ATOM 756 N N . HIS A 1 94 ? 13.831 0.024 -5.615 1.00 95.81 94 HIS A N 1
ATOM 757 C CA . HIS A 1 94 ? 13.554 0.367 -4.220 1.00 95.81 94 HIS A CA 1
ATOM 758 C C . HIS A 1 94 ? 12.378 1.340 -4.070 1.00 95.81 94 HIS A C 1
ATOM 760 O O . HIS A 1 94 ? 12.238 2.305 -4.826 1.00 95.81 94 HIS A O 1
ATOM 766 N N . LEU A 1 95 ? 11.561 1.118 -3.043 1.00 96.94 95 LEU A N 1
ATOM 767 C CA . LEU A 1 95 ? 10.433 1.950 -2.636 1.00 96.94 95 LEU A CA 1
ATOM 768 C C . LEU A 1 95 ? 10.520 2.220 -1.128 1.00 96.94 95 LEU A C 1
ATOM 770 O O . LEU A 1 95 ? 10.589 1.285 -0.333 1.00 96.94 95 LEU A O 1
ATOM 774 N N . GLU A 1 96 ? 10.449 3.491 -0.735 1.00 97.69 96 GLU A N 1
ATOM 775 C CA . GLU A 1 96 ? 10.227 3.906 0.655 1.00 97.69 96 GLU A CA 1
ATOM 776 C C . GLU A 1 96 ? 8.937 4.711 0.740 1.00 97.69 96 GLU A C 1
ATOM 778 O O . GLU A 1 96 ? 8.760 5.702 0.017 1.00 97.69 96 GLU A O 1
ATOM 783 N N . ALA A 1 97 ? 8.032 4.265 1.606 1.00 97.56 97 ALA A N 1
ATOM 784 C CA . ALA A 1 97 ? 6.735 4.887 1.768 1.00 97.56 97 ALA A CA 1
ATOM 785 C C . ALA A 1 97 ? 6.275 4.896 3.221 1.00 97.56 97 ALA A C 1
ATOM 787 O O . ALA A 1 97 ? 6.431 3.922 3.955 1.00 97.56 97 ALA A O 1
ATOM 788 N N . THR A 1 98 ? 5.591 5.970 3.592 1.00 97.69 98 THR A N 1
ATOM 789 C CA . THR A 1 98 ? 4.876 6.071 4.858 1.00 97.69 98 THR A CA 1
ATOM 790 C C . THR A 1 98 ? 3.373 5.918 4.621 1.00 97.69 98 THR A C 1
ATOM 792 O O . THR A 1 98 ? 2.770 6.680 3.861 1.00 97.69 98 THR A O 1
ATOM 795 N N . CYS A 1 99 ? 2.760 4.956 5.306 1.00 97.06 99 CYS A N 1
ATOM 796 C CA . CYS A 1 99 ? 1.332 4.651 5.263 1.00 97.06 99 CYS A CA 1
ATOM 797 C C . CYS A 1 99 ? 0.646 5.131 6.541 1.00 97.06 99 CYS A C 1
ATOM 799 O O . CYS A 1 99 ? 1.162 4.924 7.643 1.00 97.06 99 CYS A O 1
ATOM 801 N N . TYR A 1 100 ? -0.533 5.726 6.397 1.00 97.00 100 TYR A N 1
ATOM 802 C CA . TYR A 1 100 ? -1.356 6.198 7.504 1.00 97.00 100 TYR A CA 1
ATOM 803 C C . TYR A 1 100 ? -2.743 5.577 7.442 1.00 97.00 100 TYR A C 1
ATOM 805 O O . TYR A 1 100 ? -3.303 5.379 6.358 1.00 97.00 100 TYR A O 1
ATOM 813 N N . GLY A 1 101 ? -3.266 5.248 8.616 1.00 95.19 101 GLY A N 1
ATOM 814 C CA . GLY A 1 101 ? -4.536 4.558 8.744 1.00 95.19 101 GLY A CA 1
ATOM 815 C C . GLY A 1 101 ? -4.814 4.127 10.174 1.00 95.19 101 GLY A C 1
ATOM 816 O O . GLY A 1 101 ? -4.298 4.733 11.111 1.00 95.19 101 GLY A O 1
ATOM 817 N N . GLU A 1 102 ? -5.592 3.068 10.350 1.00 93.38 102 GLU A N 1
ATOM 818 C CA . GLU A 1 102 ? -6.012 2.574 11.661 1.00 93.38 102 GLU A CA 1
ATOM 819 C C . GLU A 1 102 ? -6.044 1.050 11.712 1.00 93.38 102 GLU A C 1
ATOM 821 O O . GLU A 1 102 ? -6.055 0.369 10.688 1.00 93.38 102 GLU A O 1
ATOM 826 N N . LYS A 1 103 ? -6.098 0.502 12.928 1.00 92.12 103 LYS A N 1
ATOM 827 C CA . LYS A 1 103 ? -6.470 -0.901 13.109 1.00 92.12 103 LYS A CA 1
ATOM 828 C C . LYS A 1 103 ? -7.981 -1.044 12.997 1.00 92.12 103 LYS A C 1
ATOM 830 O O . LYS A 1 103 ? -8.707 -0.266 13.607 1.00 92.12 103 LYS A O 1
ATOM 835 N N . VAL A 1 104 ? -8.431 -2.076 12.294 1.00 86.25 104 VAL A N 1
ATOM 836 C CA . VAL A 1 104 ? -9.830 -2.494 12.246 1.00 86.25 104 VAL A CA 1
ATOM 837 C C . VAL A 1 104 ? -10.297 -2.753 13.677 1.00 86.25 104 VAL A C 1
ATOM 839 O O . VAL A 1 104 ? -9.799 -3.660 14.350 1.00 86.25 104 VAL A O 1
ATOM 842 N N . ASP A 1 105 ? -11.262 -1.965 14.145 1.00 77.88 105 ASP A N 1
ATOM 843 C CA . ASP A 1 105 ? -12.029 -2.302 15.340 1.00 77.88 105 ASP A CA 1
ATOM 844 C C . ASP A 1 105 ? -13.288 -3.054 14.893 1.00 77.88 105 ASP A C 1
ATOM 846 O O . ASP A 1 105 ? -14.177 -2.438 14.314 1.00 77.88 105 ASP A O 1
ATOM 850 N N . PRO A 1 106 ? -13.421 -4.364 15.168 1.00 65.25 106 PRO A N 1
ATOM 851 C CA . PRO A 1 106 ? -14.592 -5.145 14.759 1.00 65.25 106 PRO A CA 1
ATOM 852 C C . PRO A 1 106 ? -15.907 -4.707 15.434 1.00 65.25 106 PRO A C 1
ATOM 854 O O . PRO A 1 106 ? -16.952 -5.311 15.198 1.00 65.25 106 PRO A O 1
ATOM 857 N N . ARG A 1 107 ? -15.869 -3.706 16.322 1.00 64.69 107 ARG A N 1
ATOM 858 C CA . ARG A 1 107 ? -17.042 -3.118 16.987 1.00 64.69 107 ARG A CA 1
ATOM 859 C C . ARG A 1 107 ? -17.568 -1.854 16.305 1.00 64.69 107 ARG A C 1
ATOM 861 O O . ARG A 1 107 ? -18.568 -1.312 16.781 1.00 64.69 107 ARG A O 1
ATOM 868 N N . ARG A 1 108 ? -16.895 -1.376 15.264 1.00 58.16 108 ARG A N 1
ATOM 869 C CA . ARG A 1 108 ? -17.242 -0.179 14.502 1.00 58.16 108 ARG A CA 1
ATOM 870 C C . ARG A 1 108 ? -17.554 -0.571 13.062 1.00 58.16 108 ARG A C 1
ATOM 872 O O . ARG A 1 108 ? -18.475 0.064 12.508 1.00 58.16 108 ARG A O 1
#

Radius of gyration: 13.71 Å; chains: 1; bounding box: 32×31×34 Å

pLDDT: mean 88.03, std 12.68, range [44.56, 97.69]

Foldseek 3Di:
DPDDQWDWDDDPPDIDIGGDDPDLLSSLFSLLQRLLVVVDDLVVWDQPDKDKDKFFDDFSVRRSVVSNVVVVCCCVPVVWGFNGKDFPDDDGTMTIIMTGTDHDDVVD